Protein AF-A0A2K4FTS4-F1 (afdb_monomer)

Foldseek 3Di:
DADDPPDAQEDEPPDPCVVVCVVVVCVPDDVSRHYHYCPVVVVVVVQVVCVVVVNPDPPPDDDDDDDDDPDDVVVVVVVCVVPPD

pLDDT: mean 94.05, std 3.58, range [76.44, 98.62]

Sequence (85 aa):
FGDGAGQVDTVVLGCTHYPLVKDELQRHAPPTLRFIDTGAPVAQQTRRVLTSLGRLADGRSEGTLVLESSGDLAVLEAAAARWLP

Nearest PDB s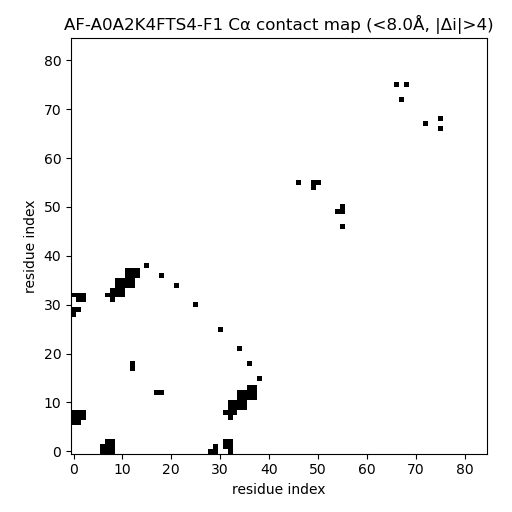tructures (foldseek):
  2jfq-assembly1_B  TM=8.677E-01  e=7.565E-03  Staphylococcus aureus
  2gzm-assembly1_A  TM=8.691E-01  e=1.411E-02  Bacillus anthracis
  2vvt-assembly1_B  TM=8.027E-01  e=8.108E-03  Enterococcus faecalis
  1zuw-assembly2_B-2  TM=8.460E-01  e=2.455E-02  Bacillus subtilis
  2dwu-assembly2_C  TM=8.185E-01  e=4.580E-02  Bacillus anthracis

Mean predicted aligned error: 4.17 Å

Radius of gyration: 17.85 Å; Cα contacts (8 Å, |Δi|>4): 51; chains: 1; bounding box: 40×35×38 Å

Secondary structure (DSSP, 8-state):
--SSTT---EEE--STTGGGGHHHHHHHS-TT-EEE-SHHHHHHHHHHHHHHTT-S--SSSPPP-----SS-HHHHHHHHHHH--

Solvent-accessible surface area (backbone atoms only — not comparable to full-atom values): 5530 Å² total; per-residue (Å²): 108,25,88,53,91,94,40,53,38,67,46,72,43,89,45,93,67,44,67,82,44,41,74,60,53,54,74,77,42,56,92,71,46,42,77,42,70,51,67,67,60,50,55,54,50,52,51,53,54,27,49,78,66,77,63,52,79,88,73,86,64,85,83,86,88,84,89,84,71,99,64,67,60,69,60,52,50,54,49,44,74,70,71,55,135

Structure (mmCIF, N/CA/C/O backbone):
data_AF-A0A2K4FTS4-F1
#
_entry.id   AF-A0A2K4FTS4-F1
#
loop_
_atom_site.group_PDB
_atom_site.id
_atom_site.type_symbol
_atom_site.label_atom_id
_atom_site.label_alt_id
_atom_site.label_comp_id
_atom_site.label_asym_id
_atom_site.label_entity_id
_atom_site.label_seq_id
_atom_site.pdbx_PDB_ins_code
_atom_site.Cartn_x
_atom_site.Cartn_y
_atom_site.Cartn_z
_atom_site.occupancy
_atom_site.B_iso_or_equiv
_atom_site.auth_seq_id
_atom_site.auth_comp_id
_atom_site.auth_asym_id
_atom_site.auth_atom_id
_atom_site.pdbx_PDB_model_num
ATOM 1 N N . PHE A 1 1 ? -17.330 2.626 16.625 1.00 87.62 1 PHE A N 1
ATOM 2 C CA . PHE A 1 1 ? -16.239 1.681 16.336 1.00 87.62 1 PHE A CA 1
ATOM 3 C C . PHE A 1 1 ? -16.041 0.827 17.571 1.00 87.62 1 PHE A C 1
ATOM 5 O O . PHE A 1 1 ? -16.055 1.403 18.652 1.00 87.62 1 PHE A O 1
ATOM 12 N N . GLY A 1 2 ? -15.929 -0.491 17.423 1.00 87.12 2 GLY A N 1
ATOM 13 C CA . GLY A 1 2 ? -15.883 -1.434 18.544 1.00 87.12 2 GLY A CA 1
ATOM 14 C C . GLY A 1 2 ? -16.594 -2.748 18.216 1.00 87.12 2 GLY A C 1
ATOM 15 O O . GLY A 1 2 ? -16.872 -3.024 17.053 1.00 87.12 2 GLY A O 1
ATOM 16 N N . ASP A 1 3 ? -16.875 -3.546 19.242 1.00 89.12 3 ASP A N 1
ATOM 17 C CA . ASP A 1 3 ? -17.456 -4.895 19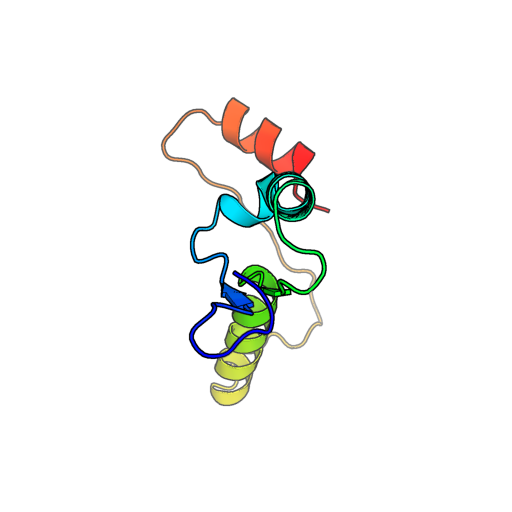.171 1.00 89.12 3 ASP A CA 1
ATOM 18 C C . ASP A 1 3 ? -18.972 -4.938 19.456 1.00 89.12 3 ASP A C 1
ATOM 20 O O . ASP A 1 3 ? -19.593 -6.001 19.412 1.00 89.12 3 ASP A O 1
ATOM 24 N N . GLY A 1 4 ? -19.592 -3.784 19.724 1.00 91.12 4 GLY A N 1
ATOM 25 C CA . GLY A 1 4 ? -21.030 -3.676 19.963 1.00 91.12 4 GLY A CA 1
ATOM 26 C C . GLY A 1 4 ? -21.877 -3.841 18.695 1.00 91.12 4 GLY A C 1
ATOM 27 O O . GLY A 1 4 ? -21.446 -3.538 17.581 1.00 91.12 4 GLY A O 1
ATOM 28 N N . ALA A 1 5 ? -23.135 -4.258 18.865 1.00 93.50 5 ALA A N 1
ATOM 29 C CA . ALA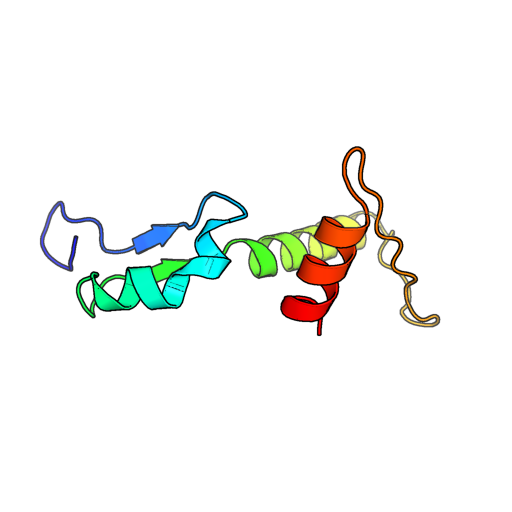 A 1 5 ? -24.086 -4.377 17.759 1.00 93.50 5 ALA A CA 1
ATOM 30 C C . ALA A 1 5 ? -24.225 -3.047 16.987 1.00 93.50 5 ALA A C 1
ATOM 32 O O . ALA A 1 5 ? -24.462 -1.993 17.576 1.00 93.50 5 ALA A O 1
ATOM 33 N N . GLY A 1 6 ? -24.067 -3.104 15.662 1.00 93.88 6 GLY A N 1
ATOM 34 C CA . GLY A 1 6 ? -24.126 -1.932 14.780 1.00 93.88 6 GLY A CA 1
ATOM 35 C C . GLY A 1 6 ? -22.854 -1.076 14.746 1.00 93.88 6 GLY A C 1
ATOM 36 O O . GLY A 1 6 ? -22.830 -0.056 14.060 1.00 93.88 6 GLY A O 1
ATOM 37 N N . GLN A 1 7 ? -21.789 -1.463 15.453 1.00 95.19 7 GLN A N 1
ATOM 38 C CA . GLN A 1 7 ? -20.505 -0.772 15.391 1.00 95.19 7 GLN A CA 1
ATOM 39 C C . GLN A 1 7 ? -19.597 -1.362 14.308 1.00 95.19 7 GLN A C 1
ATOM 41 O O . GLN A 1 7 ? -19.635 -2.549 14.005 1.00 95.19 7 GLN A O 1
ATOM 46 N N . VAL A 1 8 ? -18.747 -0.510 13.734 1.00 95.31 8 VAL A N 1
ATOM 47 C CA . VAL A 1 8 ? -17.661 -0.947 12.851 1.00 95.31 8 VAL A CA 1
ATOM 48 C C . VAL A 1 8 ? -16.537 -1.546 13.699 1.00 95.31 8 VAL A C 1
ATOM 50 O O . VAL A 1 8 ? -15.956 -0.834 14.523 1.00 95.31 8 VAL A O 1
ATOM 53 N N . ASP A 1 9 ? -16.228 -2.820 13.470 1.00 96.12 9 ASP A N 1
ATOM 54 C CA . ASP A 1 9 ? -15.160 -3.586 14.134 1.00 96.12 9 ASP A CA 1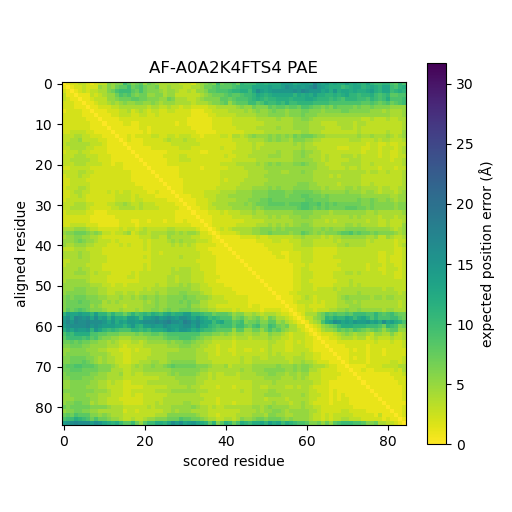
ATOM 55 C C . ASP A 1 9 ? -13.887 -3.710 13.268 1.00 96.12 9 ASP A C 1
ATOM 57 O O . ASP A 1 9 ? -12.828 -4.127 13.742 1.00 96.12 9 ASP A O 1
ATOM 61 N N . THR A 1 10 ? -13.984 -3.325 11.992 1.00 95.31 10 THR A N 1
ATOM 62 C CA . THR A 1 10 ? -12.937 -3.493 10.985 1.00 95.31 10 THR A CA 1
ATOM 63 C C . THR A 1 10 ? -12.942 -2.326 10.008 1.00 95.31 10 THR A C 1
ATOM 65 O O . THR A 1 10 ? -13.978 -1.973 9.448 1.00 95.31 10 THR A O 1
ATOM 68 N N . VAL A 1 11 ? -11.769 -1.753 9.754 1.00 95.38 11 VAL A N 1
ATOM 69 C CA . VAL A 1 11 ? -11.561 -0.668 8.794 1.00 95.38 11 VAL A CA 1
ATOM 70 C C . VAL A 1 11 ? -10.561 -1.114 7.739 1.00 95.38 11 VAL A C 1
ATOM 72 O O . VAL A 1 11 ? -9.435 -1.504 8.047 1.00 95.38 11 VAL A O 1
ATOM 75 N N . VAL A 1 12 ? -10.967 -1.023 6.475 1.00 95.50 12 VAL A N 1
ATOM 76 C CA . VAL A 1 12 ? -10.059 -1.184 5.337 1.00 95.50 12 VAL A CA 1
ATOM 77 C C . VAL A 1 12 ? -9.386 0.155 5.059 1.00 95.50 12 VAL A C 1
ATOM 79 O O . VAL A 1 12 ? -10.059 1.172 4.889 1.00 95.50 12 VAL A O 1
ATOM 82 N N . LEU A 1 13 ? -8.058 0.158 4.985 1.00 95.88 13 LEU A N 1
ATOM 83 C CA . LEU A 1 13 ? -7.259 1.324 4.623 1.00 95.88 13 LEU A CA 1
ATOM 84 C C . LEU A 1 13 ? -7.329 1.545 3.102 1.00 95.88 13 LEU A C 1
ATOM 86 O O . LEU A 1 13 ? -6.392 1.253 2.371 1.00 95.88 13 LEU A O 1
ATOM 90 N N . GLY A 1 14 ? -8.473 2.036 2.620 1.00 93.88 14 GLY A N 1
ATOM 91 C CA . GLY A 1 14 ? -8.816 2.114 1.191 1.00 93.88 14 GLY A CA 1
ATOM 92 C C . GLY A 1 14 ? -8.092 3.187 0.365 1.00 93.88 14 GLY A C 1
ATOM 93 O O . GLY A 1 14 ? -8.498 3.454 -0.761 1.00 93.88 14 GLY A O 1
ATOM 94 N N . CYS A 1 15 ? -7.051 3.820 0.902 1.00 94.69 15 CYS A N 1
ATOM 95 C CA . CYS A 1 15 ? -6.211 4.781 0.192 1.00 94.69 15 CYS A CA 1
ATOM 96 C C . CYS A 1 15 ? -4.744 4.417 0.423 1.00 94.69 15 CYS A C 1
ATOM 98 O O . CYS A 1 15 ? -4.361 4.079 1.542 1.00 94.69 15 CYS A O 1
ATOM 100 N N . THR A 1 16 ? -3.914 4.550 -0.612 1.00 93.88 16 THR A N 1
ATOM 101 C CA . THR A 1 16 ? -2.476 4.227 -0.579 1.00 93.88 16 THR A CA 1
ATOM 102 C C . THR A 1 16 ? -1.691 4.990 0.494 1.00 93.88 16 THR A C 1
ATOM 104 O O . THR A 1 16 ? -0.638 4.528 0.916 1.00 93.88 16 THR A O 1
ATOM 107 N N . HIS A 1 17 ? -2.207 6.123 0.979 1.00 94.19 17 HIS A N 1
ATOM 108 C CA . HIS A 1 17 ? -1.564 6.945 2.008 1.00 94.19 17 HIS A CA 1
ATOM 109 C C . HIS A 1 17 ? -1.855 6.480 3.443 1.00 94.19 17 HIS A C 1
ATOM 111 O O . HIS A 1 17 ? -1.089 6.776 4.354 1.00 94.19 17 HIS A O 1
ATOM 117 N N . TYR A 1 18 ? -2.959 5.771 3.684 1.00 95.12 18 TYR A N 1
ATOM 118 C CA . TYR A 1 18 ? -3.383 5.426 5.045 1.00 95.12 18 TYR A CA 1
ATOM 119 C C . TYR A 1 18 ? -2.484 4.420 5.774 1.00 95.12 18 TYR A C 1
ATOM 121 O O . TYR A 1 18 ? -2.316 4.579 6.985 1.00 95.12 18 TYR A O 1
ATOM 129 N N . PRO A 1 19 ? -1.853 3.433 5.105 1.00 92.69 19 PRO A N 1
ATOM 130 C CA . PRO A 1 19 ? -0.856 2.587 5.756 1.00 92.69 19 PRO A CA 1
ATOM 131 C C . PRO A 1 19 ? 0.278 3.385 6.417 1.00 92.69 19 PRO A C 1
ATOM 133 O O . PRO A 1 19 ? 0.753 2.992 7.479 1.00 92.69 19 PRO A O 1
ATOM 136 N N . LEU A 1 20 ? 0.640 4.550 5.863 1.00 92.25 20 LEU A N 1
ATOM 137 C CA . LEU A 1 20 ? 1.717 5.410 6.374 1.00 92.25 20 LEU A CA 1
ATOM 138 C C . LEU A 1 20 ? 1.408 6.033 7.744 1.00 92.25 20 LEU A C 1
ATOM 140 O O . LEU A 1 20 ? 2.319 6.471 8.441 1.00 92.25 20 LEU A O 1
ATOM 144 N N . VAL A 1 21 ? 0.128 6.088 8.123 1.00 93.50 21 VAL A N 1
ATOM 145 C CA . VAL A 1 21 ? -0.355 6.653 9.393 1.00 93.50 21 VAL A CA 1
ATOM 146 C C . VAL A 1 21 ? -1.083 5.614 10.246 1.00 93.50 21 VAL A C 1
ATOM 148 O O . VAL A 1 21 ? -1.755 5.968 11.212 1.00 93.50 21 VAL A O 1
ATOM 151 N N . LYS A 1 22 ? -0.964 4.321 9.917 1.00 93.88 22 LYS A N 1
ATOM 152 C CA . LYS A 1 22 ? -1.669 3.236 10.613 1.00 93.88 22 LYS A CA 1
ATOM 153 C C . LYS A 1 22 ? -1.420 3.250 12.122 1.00 93.88 22 LYS A C 1
ATOM 155 O O . LYS A 1 22 ? -2.373 3.123 12.884 1.00 93.88 22 LYS A O 1
ATOM 160 N N . ASP A 1 23 ? -0.178 3.468 12.542 1.00 93.88 23 ASP A N 1
ATOM 161 C CA . ASP A 1 23 ? 0.189 3.495 13.962 1.00 93.88 23 ASP A CA 1
ATOM 162 C C . ASP A 1 23 ? -0.454 4.680 14.704 1.00 93.88 23 ASP A C 1
ATOM 164 O O . ASP A 1 23 ? -0.786 4.580 15.883 1.00 93.88 23 ASP A O 1
ATOM 168 N N . GLU A 1 24 ? -0.663 5.810 14.019 1.00 95.81 24 GLU A N 1
ATOM 169 C CA . GLU A 1 24 ? -1.426 6.946 14.554 1.00 95.81 24 GLU A CA 1
ATOM 170 C C . GLU A 1 24 ? -2.905 6.589 14.674 1.00 95.81 24 GLU A C 1
ATOM 172 O O . GLU A 1 24 ? -3.495 6.766 15.737 1.00 95.81 24 GLU A O 1
ATOM 177 N N . LEU A 1 25 ? -3.494 6.012 13.624 1.00 94.44 25 LEU A N 1
ATOM 178 C CA . LEU A 1 25 ? -4.894 5.583 13.638 1.00 94.44 25 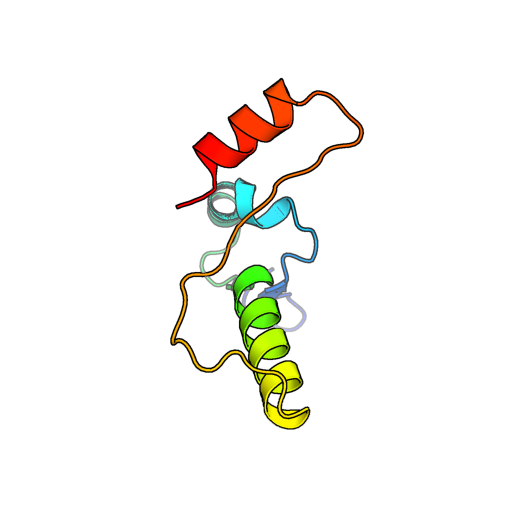LEU A CA 1
ATOM 179 C C . LEU A 1 25 ? -5.166 4.573 14.759 1.00 94.44 25 LEU A C 1
ATOM 181 O O . LEU A 1 25 ? -6.179 4.676 15.444 1.00 94.44 25 LEU A O 1
ATOM 185 N N . GLN A 1 26 ? -4.249 3.632 14.985 1.00 94.88 26 GLN A N 1
ATOM 186 C CA . GLN A 1 26 ? -4.351 2.640 16.053 1.00 94.88 26 GLN A CA 1
ATOM 187 C C . GLN A 1 26 ? -4.300 3.262 17.450 1.00 94.88 26 GLN A C 1
ATOM 189 O O . GLN A 1 26 ? -4.984 2.771 18.343 1.00 94.88 26 GLN A O 1
ATOM 194 N N . ARG A 1 27 ? -3.551 4.354 17.646 1.00 96.12 27 ARG A N 1
ATOM 195 C CA . ARG A 1 27 ? -3.492 5.056 18.939 1.00 96.12 27 ARG A CA 1
ATOM 196 C C . ARG A 1 27 ? -4.800 5.749 19.320 1.00 96.12 27 ARG A C 1
ATOM 198 O O . ARG A 1 27 ? -5.064 5.897 20.509 1.00 96.12 27 ARG A O 1
ATOM 205 N N . HIS A 1 28 ? -5.611 6.144 18.339 1.00 94.44 28 HIS A N 1
ATOM 206 C CA . HIS A 1 28 ? -6.910 6.798 18.566 1.00 94.44 28 HIS A CA 1
ATOM 207 C C . HIS A 1 28 ? -8.108 5.856 18.415 1.00 94.44 28 HIS A C 1
ATOM 209 O O . HIS A 1 28 ? -9.246 6.251 18.672 1.00 94.44 28 HIS A O 1
ATOM 215 N N . ALA A 1 29 ? -7.877 4.620 17.980 1.00 94.00 29 ALA A N 1
ATOM 216 C CA . ALA A 1 29 ? -8.919 3.629 17.781 1.00 94.00 29 ALA A CA 1
ATOM 217 C C . ALA A 1 29 ? -9.138 2.761 19.031 1.00 94.00 29 ALA A C 1
ATOM 219 O O . ALA A 1 29 ? -8.209 2.535 19.808 1.00 94.00 29 ALA A O 1
ATOM 220 N N . PRO A 1 30 ? -10.349 2.202 19.209 1.00 94.44 30 PRO A N 1
ATOM 221 C CA . PRO A 1 30 ? -10.566 1.139 20.181 1.00 94.44 30 PRO A CA 1
ATOM 222 C C . PRO A 1 30 ? -9.585 -0.026 19.953 1.00 94.44 30 PRO A C 1
ATOM 224 O O . PRO A 1 30 ? -9.379 -0.404 18.797 1.00 94.44 30 PRO A O 1
ATOM 227 N N . PRO A 1 31 ? -9.050 -0.668 21.011 1.00 92.00 31 PRO A N 1
ATOM 228 C CA . PRO A 1 31 ? -8.128 -1.803 20.872 1.00 92.00 31 PRO A CA 1
ATOM 229 C C . PRO A 1 31 ? -8.704 -2.993 20.092 1.00 92.00 31 PRO A C 1
ATOM 231 O O . PRO A 1 31 ? -7.961 -3.798 19.538 1.00 92.00 31 PRO A O 1
ATOM 234 N N . THR A 1 32 ? -10.033 -3.111 20.057 1.00 93.44 32 THR A N 1
ATOM 235 C CA . THR A 1 32 ? -10.762 -4.154 19.327 1.00 93.44 32 THR A CA 1
ATOM 236 C C . THR A 1 32 ? -10.909 -3.859 17.833 1.00 93.44 32 THR A C 1
ATOM 238 O O . THR A 1 32 ? -11.285 -4.753 17.076 1.00 93.44 32 THR A O 1
ATOM 241 N N . LEU A 1 33 ? -10.605 -2.635 17.381 1.00 95.19 33 LEU A N 1
ATOM 242 C CA . LEU A 1 33 ? -10.755 -2.241 15.984 1.00 95.19 33 LEU A CA 1
ATOM 243 C C . LEU A 1 33 ? -9.624 -2.817 15.125 1.00 95.19 33 LEU A C 1
ATOM 245 O O . LEU A 1 33 ? -8.442 -2.536 15.329 1.00 95.19 33 LEU A O 1
ATOM 249 N N . ARG A 1 34 ? -9.993 -3.591 14.106 1.00 94.81 34 ARG A N 1
ATOM 250 C CA . ARG A 1 34 ? -9.041 -4.198 13.171 1.00 94.81 34 ARG A CA 1
ATOM 251 C C . ARG A 1 34 ? -8.793 -3.281 11.980 1.00 94.81 34 ARG A C 1
ATOM 253 O O . ARG A 1 34 ? -9.733 -2.834 11.333 1.00 94.81 34 ARG A O 1
ATOM 260 N N . PHE A 1 35 ? -7.529 -3.064 11.631 1.00 95.19 35 PHE A N 1
ATOM 261 C CA . PHE A 1 35 ? -7.145 -2.342 10.415 1.00 95.19 35 PHE A CA 1
ATOM 262 C C . PHE A 1 35 ? -6.599 -3.302 9.360 1.00 95.19 35 PHE A C 1
ATOM 264 O O . PHE A 1 35 ? -5.665 -4.060 9.635 1.00 95.19 35 PHE A O 1
ATOM 271 N N . ILE A 1 36 ? -7.148 -3.235 8.147 1.00 94.00 36 ILE A N 1
ATOM 272 C CA . ILE A 1 36 ? -6.706 -4.022 6.992 1.00 94.00 36 ILE A CA 1
ATOM 273 C C . ILE A 1 36 ? -5.931 -3.113 6.035 1.00 94.00 36 ILE A C 1
ATOM 275 O O . ILE A 1 36 ? -6.507 -2.201 5.445 1.00 94.00 36 ILE A O 1
ATOM 279 N N . ASP A 1 37 ? -4.636 -3.389 5.868 1.00 92.56 37 ASP A N 1
ATOM 280 C CA . ASP A 1 37 ? -3.811 -2.828 4.791 1.00 92.56 37 ASP A CA 1
ATOM 281 C C . ASP A 1 37 ? -4.055 -3.610 3.490 1.00 92.56 37 ASP A C 1
ATOM 283 O O . ASP A 1 37 ? -4.140 -4.841 3.492 1.00 92.56 37 ASP A O 1
ATOM 287 N N . THR A 1 38 ? -4.185 -2.894 2.376 1.00 89.69 38 THR A N 1
ATOM 288 C CA . THR A 1 38 ? -4.485 -3.447 1.056 1.00 89.69 38 THR A CA 1
ATOM 289 C C . THR A 1 38 ? -3.246 -3.799 0.231 1.00 89.69 38 THR A C 1
ATOM 291 O O . THR A 1 38 ? -3.386 -4.543 -0.738 1.00 89.69 38 THR A O 1
ATOM 294 N N . GLY A 1 39 ? -2.042 -3.336 0.591 1.00 91.19 39 GLY A N 1
ATOM 295 C CA . GLY A 1 39 ? -0.829 -3.559 -0.210 1.00 91.19 39 GLY A CA 1
ATOM 296 C C . GLY A 1 39 ? -0.493 -5.043 -0.418 1.00 91.19 39 GLY A C 1
ATOM 297 O O . GLY A 1 39 ? -0.445 -5.534 -1.549 1.00 91.19 39 GLY A O 1
ATOM 298 N N . ALA A 1 40 ? -0.328 -5.792 0.676 1.00 91.12 40 ALA A N 1
ATOM 299 C CA . ALA A 1 40 ? -0.030 -7.227 0.626 1.00 91.12 40 ALA A CA 1
ATOM 300 C C . ALA A 1 40 ? -1.136 -8.066 -0.058 1.00 91.12 40 ALA A C 1
ATOM 302 O O . ALA A 1 40 ? -0.802 -8.885 -0.921 1.00 91.12 40 ALA A O 1
ATOM 303 N N . PRO A 1 41 ? -2.438 -7.880 0.249 1.00 93.44 41 PRO A N 1
ATOM 304 C CA . PRO A 1 41 ? -3.516 -8.556 -0.475 1.00 93.44 41 PRO A CA 1
ATOM 305 C C . PRO A 1 41 ? -3.497 -8.308 -1.988 1.00 93.44 41 PR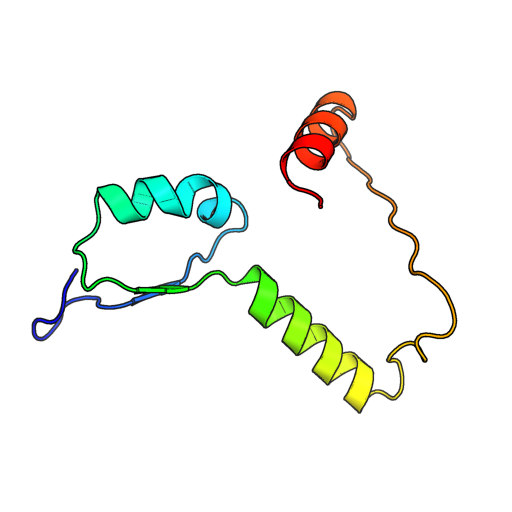O A C 1
ATOM 307 O O . PRO A 1 41 ? -3.682 -9.252 -2.758 1.00 93.44 41 PRO A O 1
ATOM 310 N N . VAL A 1 42 ? -3.221 -7.073 -2.426 1.00 95.19 42 VAL A N 1
ATOM 311 C CA . VAL A 1 42 ? -3.101 -6.744 -3.854 1.00 95.19 42 VAL A CA 1
ATOM 312 C C . VAL A 1 42 ? -1.919 -7.483 -4.485 1.00 95.19 42 VAL A C 1
ATOM 314 O O . VAL A 1 42 ? -2.098 -8.120 -5.520 1.00 95.19 42 VAL A O 1
ATOM 317 N N . ALA A 1 43 ? -0.746 -7.506 -3.846 1.00 94.88 43 ALA A N 1
ATOM 318 C CA . ALA A 1 43 ? 0.413 -8.250 -4.349 1.00 94.88 43 ALA A CA 1
ATOM 319 C C . ALA A 1 43 ? 0.134 -9.762 -4.485 1.00 94.88 43 ALA A C 1
ATOM 321 O O . ALA A 1 43 ? 0.474 -10.386 -5.495 1.00 94.88 43 ALA A O 1
ATOM 322 N N . GLN A 1 44 ? -0.546 -10.358 -3.499 1.00 96.50 44 GLN A N 1
ATOM 323 C CA . GLN A 1 44 ? -0.962 -11.762 -3.564 1.00 96.50 44 GLN A CA 1
ATOM 324 C C . GLN A 1 44 ? -1.947 -12.010 -4.709 1.00 96.50 44 GLN A C 1
ATOM 326 O O . GLN A 1 44 ? -1.832 -13.023 -5.404 1.00 96.50 44 GLN A O 1
ATOM 331 N N . GLN A 1 45 ? -2.894 -11.097 -4.928 1.00 97.81 45 GLN A N 1
ATOM 332 C CA . GLN A 1 45 ? -3.840 -11.202 -6.032 1.00 97.81 45 GLN A CA 1
ATOM 333 C C . GLN A 1 45 ? -3.141 -11.086 -7.391 1.00 97.81 45 GLN A C 1
ATOM 335 O O . GLN A 1 45 ? -3.406 -11.908 -8.268 1.00 97.81 45 GLN A O 1
ATOM 340 N N . THR A 1 46 ? -2.193 -10.158 -7.548 1.00 97.25 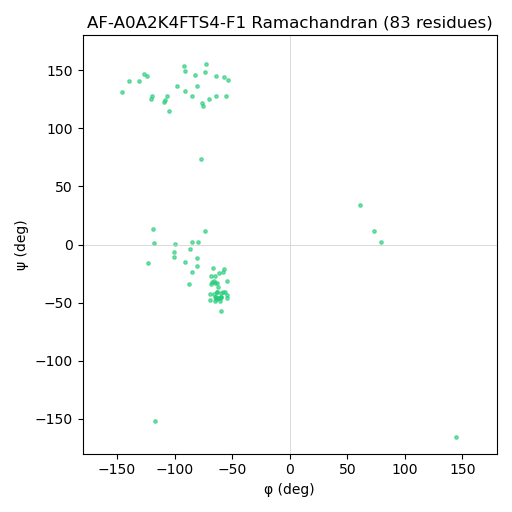46 THR A N 1
ATOM 341 C CA . THR A 1 46 ? -1.355 -10.050 -8.753 1.00 97.25 46 THR A CA 1
ATOM 342 C C . THR A 1 46 ? -0.653 -11.373 -9.055 1.00 97.25 46 THR A C 1
ATOM 344 O O . THR A 1 46 ? -0.726 -11.866 -10.180 1.00 97.25 46 THR A O 1
ATOM 347 N N . ARG A 1 47 ? -0.055 -12.024 -8.046 1.00 97.12 47 ARG A N 1
ATOM 348 C CA . ARG A 1 47 ? 0.564 -13.349 -8.217 1.00 97.12 47 ARG A CA 1
ATOM 349 C C . ARG A 1 47 ? -0.439 -14.405 -8.687 1.00 97.12 47 ARG A C 1
ATOM 351 O O . ARG A 1 47 ? -0.114 -15.177 -9.589 1.00 97.12 47 ARG A O 1
ATOM 358 N N . ARG A 1 48 ? -1.641 -14.461 -8.098 1.00 98.38 48 ARG A N 1
ATOM 359 C CA . ARG A 1 48 ? -2.690 -15.425 -8.494 1.00 98.38 48 ARG A CA 1
ATOM 360 C C . ARG A 1 48 ? -3.090 -15.237 -9.957 1.00 98.38 48 ARG A C 1
ATOM 362 O O . ARG A 1 48 ? -3.141 -16.219 -10.690 1.00 98.38 48 ARG A O 1
ATOM 369 N N . VAL A 1 49 ? -3.299 -13.990 -10.379 1.00 98.62 49 VAL A N 1
ATOM 370 C CA . VAL A 1 49 ? -3.650 -13.644 -11.766 1.00 98.62 49 VAL A CA 1
ATOM 371 C C . VAL A 1 49 ? -2.518 -13.999 -12.733 1.00 98.62 49 VAL A C 1
ATOM 373 O O . VAL A 1 49 ? -2.754 -14.649 -13.744 1.00 98.62 49 VAL A O 1
ATOM 376 N N . LEU A 1 50 ? -1.267 -13.650 -12.423 1.00 98.06 50 LEU A N 1
ATOM 377 C CA . LEU A 1 50 ? -0.128 -14.016 -13.274 1.00 98.06 50 LEU A CA 1
ATOM 378 C C . LEU A 1 50 ? 0.054 -15.537 -13.377 1.00 98.06 50 LEU A C 1
ATOM 380 O O . LEU A 1 50 ? 0.395 -16.046 -14.444 1.00 98.06 50 LEU A O 1
ATOM 384 N N . THR A 1 51 ? -0.205 -16.269 -12.291 1.00 97.88 51 THR A N 1
ATOM 385 C CA . THR A 1 51 ? -0.146 -17.738 -12.277 1.00 97.88 51 THR A CA 1
ATOM 386 C C . THR A 1 51 ? -1.219 -18.340 -13.179 1.00 97.88 51 THR A C 1
ATOM 388 O O . THR A 1 51 ? -0.898 -19.187 -14.009 1.00 97.88 51 THR A O 1
ATOM 391 N N . SER A 1 52 ? -2.475 -17.890 -13.067 1.00 98.31 52 SER A N 1
ATOM 392 C CA . SER A 1 52 ? -3.575 -18.429 -13.880 1.00 98.31 52 SER A CA 1
ATOM 393 C C . SER A 1 52 ? -3.402 -18.149 -15.373 1.00 98.31 52 SER A C 1
ATOM 395 O O . SER A 1 52 ? -3.875 -18.923 -16.200 1.00 98.31 52 SER A O 1
ATOM 397 N N . LEU A 1 53 ? -2.690 -17.076 -15.721 1.00 98.25 53 LEU A N 1
ATOM 398 C CA . LEU A 1 53 ? -2.365 -16.717 -17.100 1.00 98.25 53 LEU A CA 1
ATOM 399 C C . LEU A 1 53 ? -1.089 -17.392 -17.635 1.00 98.25 53 LEU A C 1
ATOM 401 O O . LEU A 1 53 ? -0.739 -17.175 -18.795 1.00 98.25 53 LEU A O 1
ATOM 405 N N . GLY A 1 54 ? -0.356 -18.162 -16.820 1.00 97.12 54 GLY A N 1
ATOM 406 C CA . GLY A 1 54 ? 0.951 -18.706 -17.214 1.00 97.12 54 GLY A CA 1
ATOM 407 C C . GLY A 1 54 ? 1.980 -17.609 -17.530 1.00 97.12 54 GLY A C 1
ATOM 408 O O . GLY A 1 54 ? 2.782 -17.743 -18.453 1.00 97.12 54 GLY A O 1
ATOM 409 N N . ARG A 1 55 ? 1.899 -16.478 -16.816 1.00 96.81 55 ARG A N 1
ATOM 410 C CA . ARG A 1 55 ? 2.752 -15.283 -16.968 1.00 96.81 55 ARG A CA 1
ATOM 411 C C . ARG A 1 55 ? 3.573 -14.971 -15.719 1.00 96.81 55 ARG A C 1
ATOM 413 O O . ARG A 1 55 ? 4.276 -13.966 -15.691 1.00 96.81 55 ARG A O 1
ATOM 420 N N . LEU A 1 56 ? 3.466 -15.792 -14.675 1.00 96.00 56 LEU A N 1
ATOM 421 C CA . LEU A 1 56 ? 4.321 -15.651 -13.505 1.00 96.00 56 LEU A CA 1
ATOM 422 C C . LEU A 1 56 ? 5.774 -15.916 -13.920 1.00 96.00 56 LEU A C 1
ATOM 424 O O . LEU A 1 56 ? 6.053 -16.943 -14.537 1.00 96.00 56 LEU A O 1
ATOM 428 N N . ALA A 1 57 ? 6.675 -14.992 -13.584 1.00 94.00 57 ALA A N 1
ATOM 429 C CA . ALA A 1 57 ? 8.103 -15.175 -13.812 1.00 94.00 57 ALA A CA 1
ATOM 430 C C . ALA A 1 57 ? 8.599 -16.454 -13.116 1.00 94.00 57 ALA A C 1
ATOM 432 O O . ALA A 1 57 ? 8.141 -16.795 -12.023 1.00 94.00 57 ALA A O 1
ATOM 433 N N . ASP A 1 58 ? 9.547 -17.152 -13.737 1.00 90.62 58 ASP A N 1
ATOM 434 C CA . ASP A 1 58 ? 10.055 -18.447 -13.267 1.00 90.62 58 ASP A CA 1
ATOM 435 C C . ASP A 1 58 ? 11.080 -18.340 -12.122 1.00 90.62 58 ASP A C 1
ATOM 437 O O . ASP A 1 58 ? 11.601 -19.352 -11.656 1.00 90.62 58 ASP A O 1
ATOM 441 N N . GLY A 1 59 ? 11.352 -17.117 -11.655 1.00 86.06 59 GLY A N 1
ATOM 442 C CA . GLY A 1 59 ? 12.242 -16.833 -10.531 1.00 86.06 59 GLY A CA 1
ATOM 443 C C . GLY A 1 59 ? 13.728 -17.024 -10.839 1.00 86.06 59 GLY A C 1
ATOM 444 O O . GLY A 1 59 ? 14.527 -17.040 -9.908 1.00 86.06 59 GLY A O 1
ATOM 445 N N . ARG A 1 60 ? 14.116 -17.181 -12.114 1.00 86.94 60 ARG A N 1
ATOM 446 C CA . ARG A 1 60 ? 15.524 -17.374 -12.509 1.00 86.94 60 ARG A CA 1
ATOM 447 C C . ARG A 1 60 ? 16.337 -16.083 -12.582 1.00 86.94 60 ARG A C 1
ATOM 449 O O . ARG A 1 60 ? 17.562 -16.152 -12.587 1.00 86.94 60 ARG A O 1
ATOM 456 N N . SER A 1 61 ? 15.676 -14.932 -12.660 1.00 86.19 61 SER A N 1
ATOM 457 C CA . SER A 1 61 ? 16.304 -13.610 -12.679 1.00 86.19 61 SER A CA 1
ATOM 458 C C . SER A 1 61 ? 15.710 -12.716 -11.597 1.00 86.19 61 SER A C 1
ATOM 460 O O . SER A 1 61 ? 14.509 -12.785 -11.322 1.00 86.19 61 SER A O 1
ATOM 462 N N . GLU A 1 62 ? 16.535 -11.841 -11.027 1.00 87.00 62 GLU A N 1
ATOM 463 C CA . GLU A 1 62 ? 16.046 -10.764 -10.169 1.00 87.00 62 GLU A CA 1
ATOM 464 C C . GLU A 1 62 ? 15.172 -9.791 -10.969 1.00 87.00 62 GLU A C 1
ATOM 466 O O . GLU A 1 62 ? 15.389 -9.553 -12.160 1.00 87.00 62 GLU A O 1
ATOM 471 N N . GLY A 1 63 ? 14.146 -9.252 -10.311 1.00 89.56 63 GLY A N 1
ATOM 472 C CA . GLY A 1 63 ? 13.314 -8.207 -10.892 1.00 89.56 63 GLY A CA 1
ATOM 473 C C . GLY A 1 63 ? 14.059 -6.874 -10.934 1.00 89.56 63 GLY A C 1
ATOM 474 O O . GLY A 1 63 ? 14.858 -6.573 -10.052 1.00 89.56 63 GLY A O 1
ATOM 475 N N . THR A 1 64 ? 13.767 -6.051 -11.937 1.00 92.31 64 THR A N 1
ATOM 476 C CA . THR A 1 64 ? 14.235 -4.660 -11.985 1.00 92.31 64 THR A CA 1
ATOM 477 C C . THR A 1 64 ? 13.134 -3.728 -11.488 1.00 92.31 64 THR A C 1
ATOM 479 O O . THR A 1 64 ? 11.974 -3.887 -11.869 1.00 92.31 64 THR A O 1
ATOM 482 N N . LEU A 1 65 ? 13.497 -2.746 -10.660 1.00 93.25 65 LEU A N 1
ATOM 483 C CA . LEU A 1 65 ? 12.605 -1.679 -10.213 1.00 93.25 65 LEU A CA 1
ATOM 484 C C . LEU A 1 65 ? 13.006 -0.364 -10.887 1.00 93.25 65 LEU A C 1
ATOM 486 O O . LEU A 1 65 ? 14.149 0.069 -10.771 1.00 93.25 65 LEU A O 1
ATOM 490 N N . VAL A 1 66 ? 12.053 0.271 -11.566 1.00 95.19 66 VAL A N 1
ATOM 491 C CA . VAL A 1 66 ? 12.191 1.624 -12.117 1.00 95.19 66 VAL A CA 1
ATOM 492 C C . VAL A 1 66 ? 11.113 2.488 -11.472 1.00 95.19 66 VAL A C 1
ATOM 494 O O . VAL A 1 66 ? 9.943 2.104 -11.460 1.00 95.19 66 VAL A O 1
ATOM 497 N N . LEU A 1 67 ? 11.513 3.623 -10.898 1.00 96.31 67 LEU A N 1
ATOM 498 C CA . LEU A 1 67 ? 10.616 4.583 -10.262 1.00 96.31 67 LEU A CA 1
ATOM 499 C C . LEU A 1 67 ? 10.544 5.839 -11.132 1.00 96.31 67 LEU A C 1
ATOM 501 O O . LEU A 1 67 ? 11.568 6.460 -11.403 1.00 96.31 67 LEU A O 1
ATOM 505 N N . GLU A 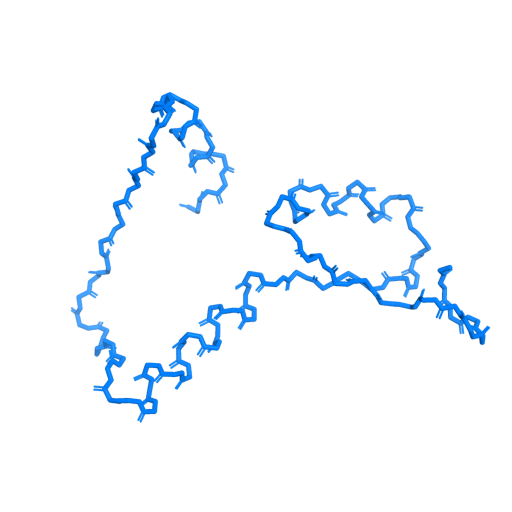1 68 ? 9.340 6.215 -11.552 1.00 96.75 68 GLU A N 1
ATOM 506 C CA . GLU A 1 68 ? 9.099 7.369 -12.420 1.00 96.75 68 GLU A CA 1
ATOM 507 C C . GLU A 1 68 ? 8.105 8.327 -11.752 1.00 96.75 68 GLU A C 1
ATOM 509 O O . GLU A 1 68 ? 7.184 7.900 -11.053 1.00 96.75 68 GLU A O 1
ATOM 514 N N . SER A 1 69 ? 8.280 9.633 -11.961 1.00 96.88 69 SER A N 1
ATOM 515 C CA . SER A 1 69 ? 7.377 10.669 -11.451 1.00 96.88 69 SER A CA 1
ATOM 516 C C . SER A 1 69 ? 7.173 11.753 -12.502 1.00 96.88 69 SER A C 1
ATOM 518 O O . SER A 1 69 ? 8.112 12.158 -13.181 1.00 96.88 69 SER A O 1
ATOM 520 N N . SER A 1 70 ? 5.938 12.245 -12.613 1.00 97.50 70 SER A N 1
ATOM 521 C CA . SER A 1 70 ? 5.609 13.447 -13.389 1.00 97.50 70 SER A CA 1
ATOM 522 C C . SER A 1 70 ? 5.814 14.746 -12.594 1.00 97.50 70 SER A C 1
ATOM 524 O O . SER A 1 70 ? 5.465 15.820 -13.079 1.00 97.50 70 SER A O 1
ATOM 526 N N . GLY A 1 71 ? 6.287 14.647 -11.349 1.00 96.69 71 GLY A N 1
ATOM 527 C CA . GLY A 1 71 ? 6.595 15.762 -10.456 1.00 96.69 71 GLY A CA 1
ATOM 528 C C . GLY A 1 71 ? 8.082 15.816 -10.100 1.00 96.69 71 GLY A C 1
ATOM 529 O O . GLY A 1 71 ? 8.932 15.378 -10.870 1.00 96.69 71 GLY A O 1
ATOM 530 N N . ASP A 1 72 ? 8.394 16.348 -8.919 1.00 97.69 72 ASP A N 1
ATOM 531 C CA . ASP A 1 72 ? 9.775 16.465 -8.443 1.00 97.69 72 ASP A CA 1
ATOM 532 C C . ASP A 1 72 ? 10.375 15.088 -8.098 1.00 97.69 72 ASP A C 1
ATOM 534 O O . ASP A 1 72 ? 9.818 14.332 -7.292 1.00 97.69 72 ASP A O 1
ATOM 538 N N . LEU A 1 73 ? 11.522 14.771 -8.704 1.00 97.62 73 LEU A N 1
ATOM 539 C CA . LEU A 1 73 ? 12.254 13.530 -8.462 1.00 97.62 73 LEU A CA 1
ATOM 540 C C . LEU A 1 73 ? 12.830 13.467 -7.047 1.00 97.62 73 LEU A C 1
ATOM 542 O O . LEU A 1 73 ? 12.825 12.390 -6.460 1.00 97.62 73 LEU A O 1
ATOM 546 N N . ALA A 1 74 ? 13.222 14.596 -6.451 1.00 97.62 74 ALA A N 1
ATOM 547 C CA . ALA A 1 74 ? 13.760 14.607 -5.092 1.00 97.62 74 ALA A CA 1
ATOM 548 C C . ALA A 1 74 ? 12.719 14.127 -4.064 1.00 97.62 74 ALA A C 1
ATOM 550 O O . ALA A 1 74 ? 13.050 13.458 -3.084 1.00 97.62 74 ALA A O 1
ATOM 551 N N . VAL A 1 75 ? 11.434 14.420 -4.304 1.00 96.81 75 VAL A N 1
ATOM 552 C CA . VAL A 1 75 ? 10.328 13.937 -3.462 1.00 96.81 75 VAL A CA 1
ATOM 553 C C . VAL A 1 75 ? 10.145 12.427 -3.617 1.00 96.81 75 VAL A C 1
ATOM 555 O O . VAL A 1 75 ? 9.959 11.732 -2.616 1.00 96.81 75 VAL A O 1
ATOM 558 N N . LEU A 1 76 ? 10.220 11.911 -4.849 1.00 97.06 76 LEU A N 1
ATOM 559 C CA . LEU A 1 76 ? 10.141 10.473 -5.115 1.00 97.06 76 LEU A CA 1
ATOM 560 C C . LEU A 1 76 ? 11.308 9.723 -4.462 1.00 97.06 76 LEU A C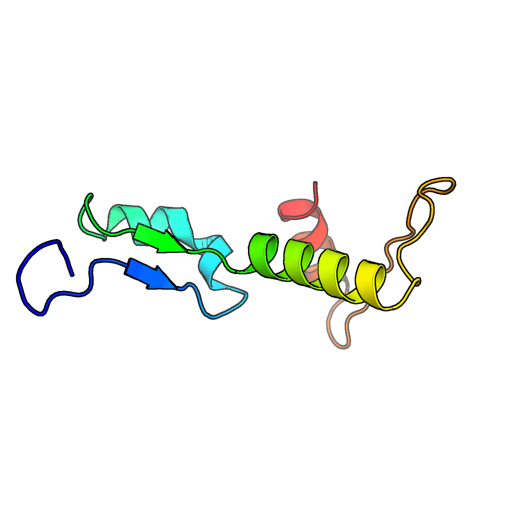 1
ATOM 562 O O . LEU A 1 76 ? 11.084 8.713 -3.803 1.00 97.06 76 LEU A O 1
ATOM 566 N N . GLU A 1 77 ? 12.529 10.233 -4.605 1.00 96.88 77 GLU A N 1
ATOM 567 C CA . GLU A 1 77 ? 13.739 9.662 -4.009 1.00 96.88 77 GLU A CA 1
ATOM 568 C C . GLU A 1 77 ? 13.650 9.630 -2.481 1.00 96.88 77 GLU A C 1
ATOM 570 O O . GLU A 1 77 ? 13.904 8.592 -1.868 1.00 96.88 77 GLU A O 1
ATOM 575 N N . ALA A 1 78 ? 13.217 10.729 -1.856 1.00 96.62 78 ALA A N 1
ATOM 576 C CA . ALA A 1 78 ? 13.036 10.792 -0.409 1.00 96.62 78 ALA A CA 1
ATOM 577 C C . ALA A 1 78 ? 11.962 9.808 0.090 1.00 96.62 78 ALA A C 1
ATOM 579 O O . ALA A 1 78 ? 12.146 9.156 1.120 1.00 96.62 78 ALA A O 1
ATOM 580 N N . ALA A 1 79 ? 10.848 9.677 -0.637 1.00 94.31 79 ALA A N 1
ATOM 581 C CA . ALA A 1 79 ? 9.797 8.711 -0.326 1.00 94.31 79 ALA A CA 1
ATOM 582 C C . ALA A 1 79 ? 10.288 7.262 -0.475 1.00 94.31 79 ALA A C 1
ATOM 584 O O . ALA A 1 79 ? 10.062 6.437 0.412 1.00 94.31 79 ALA A O 1
ATOM 585 N N . ALA A 1 80 ? 10.998 6.964 -1.566 1.00 95.25 80 ALA A N 1
ATOM 586 C CA . ALA A 1 80 ? 11.575 5.653 -1.837 1.00 95.25 80 ALA A CA 1
ATOM 587 C C . ALA A 1 80 ? 12.572 5.247 -0.745 1.00 95.25 80 ALA A C 1
ATOM 589 O O . ALA A 1 80 ? 12.428 4.175 -0.166 1.00 95.25 80 ALA A O 1
ATOM 590 N N . ALA A 1 81 ? 13.501 6.138 -0.386 1.00 95.12 81 ALA A N 1
ATOM 591 C CA . ALA A 1 81 ? 14.479 5.904 0.676 1.00 95.12 81 ALA A CA 1
ATOM 592 C C . ALA A 1 81 ? 13.840 5.683 2.057 1.00 95.12 81 ALA A C 1
ATOM 594 O O . ALA A 1 81 ? 14.451 5.077 2.934 1.00 95.12 81 ALA A O 1
ATOM 595 N N . ARG A 1 82 ? 12.621 6.193 2.273 1.00 93.44 82 ARG A N 1
ATOM 596 C CA . ARG A 1 82 ? 11.904 6.054 3.544 1.00 93.44 82 ARG A CA 1
ATOM 597 C C . ARG A 1 82 ? 11.068 4.777 3.637 1.00 93.44 82 ARG A C 1
ATOM 599 O O . ARG A 1 82 ? 10.883 4.279 4.746 1.00 93.44 82 ARG A O 1
ATOM 606 N N . TRP A 1 83 ? 10.500 4.303 2.529 1.00 90.06 83 TRP A N 1
ATOM 607 C CA . TRP A 1 83 ? 9.449 3.276 2.558 1.00 90.06 83 TRP A CA 1
ATOM 608 C C . TRP A 1 83 ? 9.744 2.009 1.759 1.00 90.06 83 TRP A C 1
ATOM 610 O O . TRP A 1 83 ? 9.047 1.015 1.964 1.00 90.06 83 TRP A O 1
ATOM 620 N N . LEU A 1 84 ? 10.730 2.016 0.861 1.00 89.75 84 LEU A N 1
ATOM 621 C CA . LEU A 1 84 ? 11.180 0.786 0.214 1.00 89.75 84 LEU A CA 1
ATOM 622 C C . LEU A 1 84 ? 12.164 0.031 1.128 1.00 89.75 84 LEU A C 1
ATOM 624 O O . LEU A 1 84 ? 12.879 0.675 1.898 1.00 89.75 84 LEU A O 1
ATOM 628 N N . PRO A 1 85 ? 12.149 -1.315 1.091 1.00 76.44 85 PRO A N 1
ATOM 629 C CA . PRO A 1 85 ? 13.042 -2.161 1.882 1.00 76.44 85 PRO A CA 1
ATOM 630 C C . PRO A 1 85 ? 14.506 -2.088 1.435 1.00 76.44 85 PRO A C 1
ATOM 632 O O . PRO A 1 85 ? 14.758 -1.752 0.254 1.00 76.44 85 PRO A O 1
#